Protein AF-A0AAD5FDQ6-F1 (afdb_monomer_lite)

Radius of gyration: 22.76 Å; chains: 1; bounding box: 67×29×55 Å

Structure (mmCIF, N/CA/C/O backbone):
data_AF-A0AAD5FDQ6-F1
#
_entry.id   AF-A0AAD5FDQ6-F1
#
loop_
_atom_site.group_PDB
_atom_site.id
_atom_site.type_symbol
_atom_site.label_atom_id
_atom_site.label_alt_id
_atom_site.label_comp_id
_atom_site.label_asym_id
_atom_site.label_entity_id
_atom_site.label_seq_id
_atom_site.pdbx_PDB_ins_code
_atom_site.Cartn_x
_atom_site.Cartn_y
_atom_site.Cartn_z
_atom_site.occupancy
_atom_site.B_iso_or_equiv
_atom_site.auth_seq_id
_atom_site.auth_comp_id
_atom_site.auth_asym_id
_atom_site.auth_atom_id
_atom_site.pdbx_PDB_model_num
ATOM 1 N N . MET A 1 1 ? 46.758 -17.400 -37.936 1.00 58.69 1 MET A N 1
ATOM 2 C CA . MET A 1 1 ? 46.888 -16.847 -36.563 1.00 58.69 1 MET A CA 1
ATOM 3 C C . MET A 1 1 ? 46.158 -15.515 -36.356 1.00 58.69 1 MET A C 1
ATOM 5 O O . MET A 1 1 ? 45.632 -15.311 -35.274 1.00 58.69 1 MET A O 1
ATOM 9 N N . LYS A 1 2 ? 46.050 -14.633 -37.366 1.00 60.72 2 LYS A N 1
ATOM 10 C CA . LYS A 1 2 ? 45.358 -13.332 -37.237 1.00 60.72 2 LYS A CA 1
ATOM 11 C C . LYS A 1 2 ? 43.834 -13.452 -37.061 1.00 60.72 2 LYS A C 1
ATOM 13 O O . LYS A 1 2 ? 43.278 -12.796 -36.192 1.00 60.72 2 LYS A O 1
ATOM 18 N N . SER A 1 3 ? 43.175 -14.347 -37.807 1.00 70.19 3 SER A N 1
ATOM 19 C CA . SER A 1 3 ? 41.715 -14.527 -37.703 1.00 70.19 3 SER A CA 1
ATOM 20 C C . SER A 1 3 ? 41.269 -15.082 -36.351 1.00 70.19 3 SER A C 1
ATOM 22 O O . SER A 1 3 ? 40.254 -14.645 -35.829 1.00 70.19 3 SER A O 1
ATOM 24 N N . ALA A 1 4 ? 42.041 -15.991 -35.746 1.00 77.75 4 ALA A N 1
ATOM 25 C CA . ALA A 1 4 ? 41.715 -16.562 -34.437 1.00 77.75 4 ALA A CA 1
ATOM 26 C C . ALA A 1 4 ? 41.667 -15.490 -33.334 1.00 77.75 4 ALA A C 1
ATOM 28 O O . ALA A 1 4 ? 40.737 -15.477 -32.535 1.00 77.75 4 ALA A O 1
ATOM 29 N N . ALA A 1 5 ? 42.611 -14.543 -33.343 1.00 79.19 5 ALA A N 1
ATOM 30 C CA . ALA A 1 5 ? 42.609 -13.421 -32.405 1.00 79.19 5 ALA A CA 1
ATOM 31 C C . ALA A 1 5 ? 41.371 -12.523 -32.578 1.00 79.19 5 ALA A C 1
ATOM 33 O O . ALA A 1 5 ? 40.780 -12.098 -31.590 1.00 79.19 5 ALA A O 1
ATOM 34 N N . VAL A 1 6 ? 40.931 -12.293 -33.821 1.00 85.00 6 VAL A N 1
ATOM 35 C CA . VAL A 1 6 ? 39.715 -11.514 -34.110 1.00 85.00 6 VAL A CA 1
ATOM 36 C C . VAL A 1 6 ? 38.468 -12.209 -33.557 1.00 85.00 6 VAL A C 1
ATOM 38 O O . VAL A 1 6 ? 37.647 -11.555 -32.919 1.00 85.00 6 VAL A O 1
ATOM 41 N N . PHE A 1 7 ? 38.344 -13.529 -33.730 1.00 83.06 7 PHE A N 1
ATOM 42 C CA . PHE A 1 7 ? 37.218 -14.292 -33.179 1.00 83.06 7 PHE A CA 1
ATOM 43 C C . PHE A 1 7 ? 37.181 -14.268 -31.648 1.00 83.06 7 PHE A C 1
ATOM 45 O O . PHE A 1 7 ? 36.106 -14.119 -31.072 1.00 83.06 7 PHE A O 1
ATOM 52 N N . VAL A 1 8 ? 38.339 -14.363 -30.989 1.00 87.44 8 VAL A N 1
ATOM 53 C CA . VAL A 1 8 ? 38.429 -14.296 -29.521 1.00 87.44 8 VAL A CA 1
ATOM 54 C C . VAL A 1 8 ? 38.010 -12.918 -29.007 1.00 87.44 8 VAL A C 1
ATOM 56 O O . VAL A 1 8 ? 37.219 -12.831 -28.071 1.00 87.44 8 VAL A O 1
ATOM 59 N N . VAL A 1 9 ? 38.469 -11.838 -29.644 1.00 86.50 9 VAL A N 1
ATOM 60 C CA . VAL A 1 9 ? 38.073 -10.469 -29.273 1.00 86.50 9 VAL A CA 1
ATOM 61 C C . VAL A 1 9 ? 36.572 -10.258 -29.479 1.00 86.50 9 VAL A C 1
ATOM 63 O O . VAL A 1 9 ? 35.904 -9.718 -28.597 1.00 86.50 9 VAL A O 1
ATOM 66 N N . LEU A 1 10 ? 36.021 -10.732 -30.599 1.00 84.75 10 LEU A N 1
ATOM 67 C CA . LEU A 1 10 ? 34.591 -10.631 -30.886 1.00 84.75 10 LEU A CA 1
ATOM 68 C C . LEU A 1 10 ? 33.751 -11.402 -29.855 1.00 84.75 10 LEU A C 1
ATOM 70 O O . LEU A 1 10 ? 32.767 -10.874 -29.343 1.00 84.75 10 LEU A O 1
ATOM 74 N N . ALA A 1 11 ? 34.166 -12.622 -29.501 1.00 84.50 11 ALA A N 1
ATOM 75 C CA . ALA A 1 11 ? 33.510 -13.427 -28.476 1.00 84.50 11 ALA A CA 1
ATOM 76 C C . ALA A 1 11 ? 33.528 -12.724 -27.109 1.00 84.50 11 ALA A C 1
ATOM 78 O O . ALA A 1 11 ? 32.484 -12.612 -26.469 1.00 84.50 11 ALA A O 1
ATOM 79 N N . CYS A 1 12 ? 34.673 -12.179 -26.688 1.00 81.19 12 CYS A N 1
ATOM 80 C CA . CYS A 1 12 ? 34.782 -11.421 -25.440 1.00 81.19 12 CYS A CA 1
ATOM 81 C C . CYS A 1 12 ? 33.849 -10.201 -25.416 1.00 81.19 12 CYS A C 1
ATOM 83 O O . CYS A 1 12 ? 33.163 -9.977 -24.419 1.00 81.19 12 CYS A O 1
ATOM 85 N N . LEU A 1 13 ? 33.765 -9.444 -26.515 1.00 80.44 13 LEU A N 1
ATOM 86 C CA . LEU A 1 13 ? 32.862 -8.293 -26.624 1.00 80.44 13 LEU A CA 1
ATOM 87 C C . LEU A 1 13 ? 31.384 -8.704 -26.521 1.00 80.44 13 LEU A C 1
ATOM 89 O O . LEU A 1 13 ? 30.609 -8.032 -25.841 1.00 80.44 13 LEU A O 1
ATOM 93 N N . LEU A 1 14 ? 30.997 -9.830 -27.130 1.00 78.69 14 LEU A N 1
ATOM 94 C CA . LEU A 1 14 ? 29.635 -10.366 -27.034 1.00 78.69 14 LEU A CA 1
ATOM 95 C C . LEU A 1 14 ? 29.299 -10.840 -25.611 1.00 78.69 14 LEU A C 1
ATOM 97 O O . LEU A 1 14 ? 28.216 -10.541 -25.110 1.00 78.69 14 LEU A O 1
ATOM 101 N N . PHE A 1 15 ? 30.226 -11.514 -24.922 1.00 70.94 15 PHE A N 1
ATOM 102 C CA . PHE A 1 15 ? 30.030 -11.922 -23.525 1.00 70.94 15 PHE A CA 1
ATOM 103 C C . PHE A 1 15 ? 29.887 -10.721 -22.578 1.00 70.94 15 PHE A C 1
ATOM 105 O O . PHE A 1 15 ? 29.038 -10.749 -21.685 1.00 70.94 15 PHE A O 1
ATOM 112 N N . VAL A 1 16 ? 30.664 -9.652 -22.787 1.00 68.06 16 VAL A N 1
ATOM 113 C CA . VAL A 1 16 ? 30.541 -8.399 -22.019 1.00 68.06 16 VAL A CA 1
ATOM 114 C C . VAL A 1 16 ? 29.206 -7.707 -22.309 1.00 68.06 16 VAL A C 1
ATOM 116 O O . VAL A 1 16 ? 28.556 -7.228 -21.382 1.00 68.06 16 VAL A O 1
ATOM 119 N N . TYR A 1 17 ? 28.745 -7.709 -23.563 1.00 65.06 17 TYR A N 1
ATOM 120 C CA . TYR A 1 17 ? 27.454 -7.129 -23.940 1.00 65.06 17 TYR A CA 1
ATOM 121 C C . TYR A 1 17 ? 26.271 -7.836 -23.259 1.00 65.06 17 TYR A C 1
ATOM 123 O O . TYR A 1 17 ? 25.368 -7.177 -22.748 1.00 65.06 17 TYR A O 1
ATOM 131 N N . VAL A 1 18 ? 26.290 -9.172 -23.188 1.00 63.41 18 VAL A N 1
ATOM 132 C CA . VAL A 1 18 ? 25.218 -9.960 -22.548 1.00 63.41 18 VAL A CA 1
ATOM 133 C C . VAL A 1 18 ? 25.193 -9.765 -21.029 1.00 63.41 18 VAL A C 1
ATOM 135 O O . VAL A 1 18 ? 24.114 -9.700 -20.442 1.00 63.41 18 VAL A O 1
ATOM 138 N N . GLN A 1 19 ? 26.355 -9.624 -20.384 1.00 60.28 19 GLN A N 1
ATOM 139 C CA . GLN A 1 19 ? 26.430 -9.350 -18.942 1.00 60.28 19 GLN A CA 1
ATOM 140 C C . GLN A 1 19 ? 26.153 -7.877 -18.587 1.00 60.28 19 GLN A C 1
ATOM 142 O O . GLN A 1 19 ? 25.737 -7.587 -17.467 1.00 60.28 19 GLN A O 1
ATOM 147 N N . GLY A 1 20 ? 26.352 -6.954 -19.535 1.00 54.44 20 GLY A N 1
ATOM 148 C CA . GLY A 1 20 ? 26.206 -5.506 -19.364 1.00 54.44 20 GLY A CA 1
ATOM 149 C C . GLY A 1 20 ? 24.824 -4.937 -19.686 1.00 54.44 20 GLY A C 1
ATOM 150 O O . GLY A 1 20 ? 24.597 -3.748 -19.460 1.00 54.44 20 GLY A O 1
ATOM 151 N N . GLN A 1 21 ? 23.876 -5.753 -20.161 1.00 56.06 21 GLN A N 1
ATOM 152 C CA . GLN A 1 21 ? 22.462 -5.377 -20.174 1.00 56.06 21 GLN A CA 1
ATOM 153 C C . GLN A 1 21 ? 21.968 -5.363 -18.726 1.00 56.06 21 GLN A C 1
ATOM 155 O O . GLN A 1 21 ? 21.319 -6.300 -18.254 1.00 56.06 21 GLN A O 1
ATOM 160 N N . ALA A 1 22 ? 22.318 -4.297 -17.997 1.00 55.97 22 ALA A N 1
ATOM 161 C CA . ALA A 1 22 ? 21.649 -3.912 -16.771 1.00 55.97 22 ALA A CA 1
ATOM 162 C C . ALA A 1 22 ? 20.166 -4.027 -17.080 1.00 55.97 22 ALA A C 1
ATOM 164 O O . ALA A 1 22 ? 19.675 -3.294 -17.939 1.00 55.97 22 ALA A O 1
ATOM 165 N N . ARG A 1 23 ? 19.494 -5.020 -16.476 1.00 56.88 23 ARG A N 1
ATOM 166 C CA . ARG A 1 23 ? 18.058 -5.212 -16.645 1.00 56.88 23 ARG A CA 1
ATOM 167 C C . ARG A 1 23 ? 17.461 -3.841 -16.437 1.00 56.88 23 ARG A C 1
ATOM 169 O O . ARG A 1 23 ? 17.489 -3.351 -15.3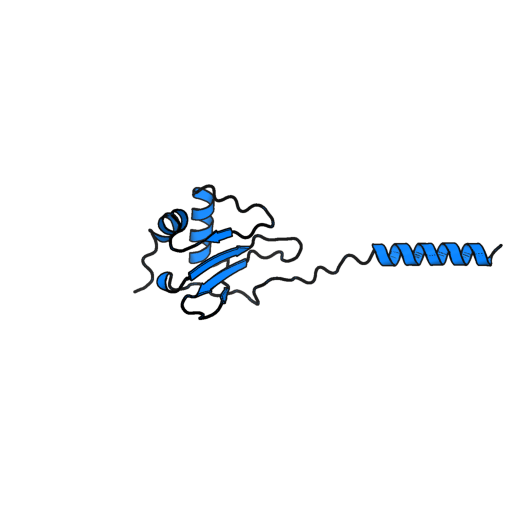09 1.00 56.88 23 ARG A O 1
ATOM 176 N N . THR A 1 24 ? 17.009 -3.211 -17.518 1.00 53.72 24 THR A N 1
ATOM 177 C CA . THR A 1 24 ? 16.276 -1.963 -17.438 1.00 53.72 24 THR A CA 1
ATOM 178 C C . THR A 1 24 ? 15.188 -2.281 -16.440 1.00 53.72 24 THR A C 1
ATOM 180 O O . THR A 1 24 ? 14.414 -3.224 -16.638 1.00 53.72 24 THR A O 1
ATOM 183 N N . SER A 1 25 ? 15.264 -1.657 -15.266 1.00 57.62 25 SER A N 1
ATOM 184 C CA . SER A 1 25 ? 14.349 -1.929 -14.175 1.00 57.62 25 SER A CA 1
ATOM 185 C C . SER A 1 25 ? 13.020 -1.363 -14.635 1.00 57.62 25 SER A C 1
ATOM 187 O O . SER A 1 25 ? 12.657 -0.227 -14.345 1.00 57.62 25 SER A O 1
ATOM 189 N N . VAL A 1 26 ? 12.311 -2.138 -15.459 1.00 61.38 26 VAL A N 1
ATOM 190 C CA . VAL A 1 26 ? 10.933 -1.860 -15.812 1.00 61.38 26 VAL A CA 1
ATOM 191 C C . VAL A 1 26 ? 10.258 -1.754 -14.464 1.00 61.38 26 VAL A C 1
ATOM 193 O O . VAL A 1 26 ? 10.231 -2.725 -13.707 1.00 61.38 26 VAL A O 1
ATOM 196 N N . ARG A 1 27 ? 9.833 -0.543 -14.112 1.00 69.12 27 ARG A N 1
ATOM 197 C CA . ARG A 1 27 ? 9.187 -0.286 -12.835 1.00 69.12 27 ARG A CA 1
ATOM 198 C C . ARG A 1 27 ? 7.900 -1.100 -12.846 1.00 69.12 27 ARG A C 1
ATOM 200 O O . ARG A 1 27 ? 6.959 -0.760 -13.555 1.00 69.12 27 ARG A O 1
ATOM 207 N N . ARG A 1 28 ? 7.874 -2.209 -12.110 1.00 82.94 28 ARG A N 1
ATOM 208 C CA . ARG A 1 28 ? 6.718 -3.111 -11.996 1.00 82.94 28 ARG A CA 1
ATOM 209 C C . ARG A 1 28 ? 5.928 -2.776 -10.738 1.00 82.94 28 ARG A C 1
ATOM 211 O O . ARG A 1 28 ? 5.636 -3.654 -9.932 1.00 82.94 28 ARG A O 1
ATOM 218 N N . CYS A 1 29 ? 5.645 -1.489 -10.558 1.00 88.31 29 CYS A N 1
ATOM 219 C CA . CYS A 1 29 ? 4.735 -1.034 -9.517 1.00 88.31 29 CYS A CA 1
ATOM 220 C C . CYS A 1 29 ? 3.330 -1.588 -9.798 1.00 88.31 29 CYS A C 1
ATOM 222 O O . CYS A 1 29 ? 2.900 -1.656 -10.951 1.00 88.31 29 CYS A O 1
ATOM 224 N N . LEU A 1 30 ? 2.634 -2.020 -8.750 1.00 90.50 30 LEU A N 1
ATOM 225 C CA . LEU A 1 30 ? 1.282 -2.575 -8.834 1.00 90.50 30 LEU A CA 1
ATOM 226 C C . LEU A 1 30 ? 0.217 -1.488 -9.033 1.00 90.50 30 LEU A C 1
ATOM 228 O O . LEU A 1 30 ? -0.869 -1.762 -9.543 1.00 90.50 30 LEU A O 1
ATOM 232 N N . CYS A 1 31 ? 0.511 -0.267 -8.603 1.00 91.38 31 CYS A N 1
ATOM 233 C CA . CYS A 1 31 ? -0.361 0.887 -8.668 1.00 91.38 31 CYS A CA 1
ATOM 234 C C . CYS A 1 31 ? -0.019 1.777 -9.861 1.00 91.38 31 CYS A C 1
ATOM 236 O O . CYS A 1 31 ? 1.136 2.121 -10.107 1.00 91.38 31 CYS A O 1
ATOM 238 N N . SER A 1 32 ? -1.056 2.221 -10.569 1.00 84.69 32 SER A N 1
ATOM 239 C CA . SER A 1 32 ? -0.944 3.252 -11.601 1.00 84.69 32 SER A CA 1
ATOM 240 C C . SER A 1 32 ? -1.417 4.598 -11.040 1.00 84.69 32 SER A C 1
ATOM 242 O O . SER A 1 32 ? -2.561 4.729 -10.602 1.00 84.69 32 SER A O 1
ATOM 244 N N . GLY A 1 33 ? -0.546 5.610 -11.054 1.00 83.25 33 GLY A N 1
ATOM 245 C CA . GLY A 1 33 ? -0.861 6.965 -10.583 1.00 83.25 33 GLY A CA 1
ATOM 246 C C . GLY A 1 33 ? -0.810 7.148 -9.058 1.00 83.25 33 GLY A C 1
ATOM 247 O O . GLY A 1 33 ? -0.258 6.324 -8.336 1.00 83.25 33 GLY A O 1
ATOM 248 N N . ARG A 1 34 ? -1.368 8.264 -8.557 1.00 82.69 34 ARG A N 1
ATOM 249 C CA . ARG A 1 34 ? -1.245 8.684 -7.141 1.00 82.69 34 ARG A CA 1
ATOM 250 C C . ARG A 1 34 ? -2.096 7.888 -6.143 1.00 82.69 34 ARG A C 1
ATOM 252 O O . ARG A 1 34 ? -1.858 8.004 -4.951 1.00 82.69 34 ARG A O 1
ATOM 259 N N . GLY A 1 35 ? -3.082 7.108 -6.588 1.00 89.88 35 GLY A N 1
ATOM 260 C CA . GLY A 1 35 ? -4.035 6.440 -5.691 1.00 89.88 35 GLY A CA 1
ATOM 261 C C . GLY A 1 35 ? 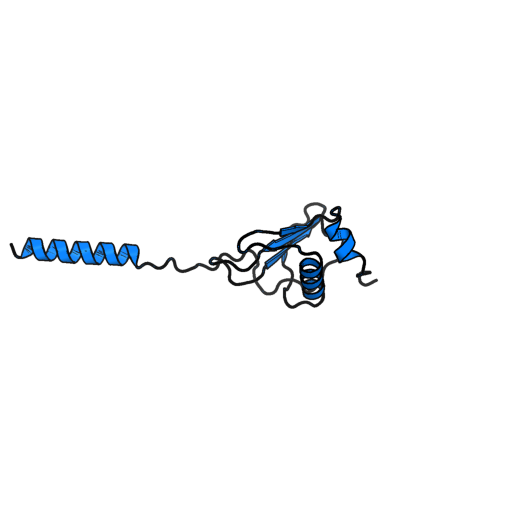-5.047 7.392 -5.029 1.00 89.88 35 GLY A C 1
ATOM 262 O O . GLY A 1 35 ? -5.049 8.600 -5.256 1.00 89.88 35 GLY A O 1
ATOM 263 N N . MET A 1 36 ? -5.955 6.831 -4.228 1.00 90.69 36 MET A N 1
ATOM 264 C CA . MET A 1 36 ? -7.018 7.564 -3.527 1.00 90.69 36 MET A CA 1
ATOM 265 C C . MET A 1 36 ? -6.539 8.079 -2.163 1.00 90.69 36 MET A C 1
ATOM 267 O O . MET A 1 36 ? -5.795 7.399 -1.464 1.00 90.69 36 MET A O 1
ATOM 271 N N . ASN A 1 37 ? -7.004 9.256 -1.740 1.00 88.69 37 ASN A N 1
ATOM 272 C CA . ASN A 1 37 ? -6.587 9.847 -0.460 1.00 88.69 37 ASN A CA 1
ATOM 273 C C . ASN A 1 37 ? -7.318 9.270 0.763 1.00 88.69 37 ASN A C 1
ATOM 275 O O . ASN A 1 37 ? -6.838 9.408 1.884 1.00 88.69 37 ASN A O 1
ATOM 279 N N . SER A 1 38 ? -8.490 8.667 0.571 1.00 85.25 38 SER A N 1
ATOM 280 C CA . SER A 1 38 ? -9.298 8.125 1.661 1.00 85.25 38 SER A CA 1
ATOM 281 C C . SER A 1 38 ? -10.202 6.996 1.177 1.00 85.25 38 SER A C 1
ATOM 283 O O . SER A 1 38 ? -10.496 6.859 -0.014 1.00 85.25 38 SER A O 1
ATOM 285 N N . ILE A 1 39 ? -10.641 6.167 2.121 1.00 87.00 39 ILE A N 1
ATOM 286 C CA . ILE A 1 39 ? -11.587 5.084 1.877 1.00 87.00 39 ILE A CA 1
ATOM 287 C C . ILE A 1 39 ? -12.388 4.787 3.146 1.00 87.00 39 ILE A C 1
ATOM 289 O O . ILE A 1 39 ? -11.881 4.891 4.261 1.00 87.00 39 ILE A O 1
ATOM 293 N N . ARG A 1 40 ? -13.654 4.383 2.991 1.00 86.75 40 ARG A N 1
ATOM 294 C CA . ARG A 1 40 ? -14.468 3.939 4.128 1.00 86.75 40 ARG A CA 1
ATOM 295 C C . ARG A 1 40 ? -13.926 2.622 4.678 1.00 86.75 40 ARG A C 1
ATOM 297 O O . ARG A 1 40 ? -14.011 1.590 4.013 1.00 86.75 40 ARG A O 1
ATOM 304 N N . ILE A 1 41 ? -13.456 2.660 5.922 1.00 84.12 41 ILE A N 1
ATOM 305 C CA . ILE A 1 41 ? -12.844 1.541 6.655 1.00 84.12 41 ILE A CA 1
ATOM 306 C C . ILE A 1 41 ? -13.727 0.284 6.620 1.00 84.12 41 ILE A C 1
ATOM 308 O O . ILE A 1 41 ? -13.242 -0.824 6.411 1.00 84.12 41 ILE A O 1
ATOM 312 N N . GLN A 1 42 ? -15.045 0.458 6.735 1.00 86.19 42 GLN A N 1
ATOM 313 C CA . GLN A 1 42 ? -16.031 -0.629 6.725 1.00 86.19 42 GLN A CA 1
ATOM 314 C C . GLN A 1 42 ? -16.024 -1.467 5.435 1.00 86.19 42 GLN A C 1
ATOM 316 O O . GLN A 1 42 ? -16.376 -2.650 5.470 1.00 86.19 42 GLN A O 1
ATOM 321 N N . ARG A 1 43 ? -15.612 -0.869 4.306 1.00 90.06 43 ARG A N 1
ATOM 322 C CA . ARG A 1 43 ? -15.547 -1.524 2.989 1.00 90.06 43 ARG A CA 1
ATOM 323 C C . ARG A 1 43 ? -14.260 -2.321 2.783 1.00 90.06 43 ARG A C 1
ATOM 325 O O . ARG A 1 43 ? -14.167 -3.063 1.808 1.00 90.06 43 ARG A O 1
ATOM 332 N N . ILE A 1 44 ? -13.279 -2.177 3.670 1.00 89.94 44 ILE A N 1
ATOM 333 C CA . ILE A 1 44 ? -11.974 -2.822 3.542 1.00 89.94 44 ILE A CA 1
ATOM 334 C C . ILE A 1 44 ? -12.084 -4.283 3.971 1.00 89.94 44 ILE A C 1
ATOM 336 O O . ILE A 1 44 ? -12.467 -4.571 5.102 1.00 89.94 44 ILE A O 1
ATOM 340 N N . ALA A 1 45 ? -11.742 -5.204 3.071 1.00 91.75 45 ALA A N 1
ATOM 341 C CA . ALA A 1 45 ? -11.582 -6.620 3.390 1.00 91.75 45 ALA A CA 1
ATOM 342 C C . ALA A 1 45 ? -10.186 -6.907 3.941 1.00 91.75 45 ALA A C 1
ATOM 344 O O . ALA A 1 45 ? -10.045 -7.662 4.890 1.00 91.75 45 ALA A O 1
ATOM 345 N N . ARG A 1 46 ? -9.153 -6.302 3.348 1.00 89.19 46 ARG A N 1
ATOM 346 C CA . ARG A 1 46 ? -7.778 -6.317 3.859 1.00 89.19 46 ARG A CA 1
ATOM 347 C C . ARG A 1 46 ? -6.968 -5.189 3.239 1.00 89.19 46 ARG A C 1
ATOM 349 O O . ARG A 1 46 ? -7.283 -4.728 2.141 1.00 89.19 46 ARG A O 1
ATOM 356 N N . MET A 1 47 ? -5.915 -4.780 3.927 1.00 87.69 47 MET A N 1
ATOM 357 C CA . MET A 1 47 ? -4.942 -3.811 3.431 1.00 87.69 47 MET A CA 1
ATOM 358 C C . MET A 1 47 ? -3.587 -4.489 3.240 1.00 87.69 47 MET A C 1
ATOM 360 O O . MET A 1 47 ? -3.182 -5.324 4.044 1.00 87.69 47 MET A O 1
ATOM 364 N N . GLU A 1 48 ? -2.904 -4.142 2.160 1.00 88.62 48 GLU A N 1
ATOM 365 C CA . GLU A 1 48 ? -1.631 -4.712 1.747 1.00 88.62 48 GLU A CA 1
ATOM 366 C C . GLU A 1 48 ? -0.630 -3.575 1.541 1.00 88.62 48 GLU A C 1
ATOM 368 O O . GLU A 1 48 ? -0.886 -2.662 0.761 1.00 88.62 48 GLU A O 1
ATOM 373 N N . ILE A 1 49 ? 0.493 -3.612 2.252 1.00 86.00 49 ILE A N 1
ATOM 374 C CA . ILE A 1 49 ? 1.526 -2.573 2.197 1.00 86.00 49 ILE A CA 1
ATOM 375 C C . ILE A 1 49 ? 2.777 -3.180 1.589 1.00 86.00 49 ILE A C 1
ATOM 377 O O . ILE A 1 49 ? 3.317 -4.154 2.118 1.00 86.00 49 ILE A O 1
ATOM 381 N N . TYR A 1 50 ? 3.229 -2.586 0.495 1.00 86.31 50 TYR A N 1
ATOM 382 C CA . TYR A 1 50 ? 4.419 -2.967 -0.242 1.00 86.31 50 TYR A CA 1
ATOM 383 C C . TYR A 1 50 ? 5.471 -1.881 -0.056 1.00 86.31 50 TYR A C 1
ATOM 385 O O . TYR A 1 50 ? 5.316 -0.758 -0.534 1.00 86.31 50 TYR A O 1
ATOM 393 N N . SER A 1 51 ? 6.533 -2.210 0.675 1.00 85.06 51 SER A N 1
ATOM 394 C CA . SER A 1 51 ? 7.691 -1.328 0.806 1.00 85.06 51 SER A CA 1
ATOM 395 C C . SER A 1 51 ? 8.405 -1.151 -0.539 1.00 85.06 51 SER A C 1
ATOM 397 O O . SER A 1 51 ? 8.364 -2.075 -1.355 1.00 85.06 51 SER A O 1
ATOM 399 N N . PRO A 1 52 ? 9.116 -0.027 -0.742 1.00 86.94 52 PRO A N 1
ATOM 400 C CA . PRO A 1 52 ? 9.993 0.151 -1.893 1.00 86.94 52 PRO A CA 1
ATOM 401 C C . PRO A 1 52 ? 10.943 -1.037 -2.097 1.00 86.94 52 PRO A C 1
ATOM 403 O O . PRO A 1 52 ? 11.510 -1.575 -1.142 1.00 86.94 52 PRO A O 1
ATOM 406 N N . THR A 1 53 ? 11.118 -1.447 -3.350 1.00 84.12 53 THR A N 1
ATOM 407 C CA . THR A 1 53 ? 11.993 -2.542 -3.790 1.00 84.12 53 THR A CA 1
ATOM 408 C C . THR A 1 53 ? 12.779 -2.135 -5.035 1.00 84.12 53 THR A C 1
ATOM 410 O O . THR A 1 53 ? 12.464 -1.142 -5.686 1.00 84.12 53 THR A O 1
ATOM 413 N N . ALA A 1 54 ? 13.748 -2.957 -5.449 1.00 83.81 54 ALA A N 1
ATOM 414 C CA . ALA A 1 54 ? 14.481 -2.749 -6.702 1.00 83.81 54 ALA A CA 1
ATOM 415 C C . ALA A 1 54 ? 13.580 -2.724 -7.958 1.00 83.81 54 ALA A C 1
ATOM 417 O O . ALA A 1 54 ? 13.984 -2.210 -8.995 1.00 83.81 54 ALA A O 1
ATOM 418 N N . SER A 1 55 ? 12.368 -3.293 -7.884 1.00 84.00 55 SER A N 1
ATOM 419 C CA . SER A 1 55 ? 11.403 -3.311 -8.996 1.00 84.00 55 SER A CA 1
ATOM 420 C C . SER A 1 55 ? 10.362 -2.188 -8.929 1.00 84.00 55 SER A C 1
ATOM 422 O O . SER A 1 55 ? 9.710 -1.915 -9.934 1.00 84.00 55 SER A O 1
ATOM 424 N N . CYS A 1 56 ? 10.188 -1.545 -7.774 1.00 85.94 56 CYS A N 1
ATOM 425 C CA . CYS A 1 56 ? 9.298 -0.403 -7.594 1.00 85.94 56 CYS A CA 1
ATOM 426 C C . CYS A 1 56 ? 9.815 0.461 -6.441 1.00 85.94 56 CYS A C 1
ATOM 428 O O . CYS A 1 56 ? 9.779 0.043 -5.288 1.00 85.94 56 CYS A O 1
ATOM 430 N N . GLU A 1 57 ? 10.286 1.666 -6.751 1.00 85.75 57 GLU A N 1
ATOM 431 C CA . GLU A 1 57 ? 10.821 2.615 -5.761 1.00 85.75 57 GLU A CA 1
ATOM 432 C C . GLU A 1 57 ? 9.735 3.267 -4.889 1.00 85.75 57 GLU A C 1
ATOM 434 O O . GLU A 1 57 ? 10.038 3.877 -3.865 1.00 85.75 57 GLU A O 1
ATOM 439 N N . ASN A 1 58 ? 8.466 3.124 -5.277 1.00 86.50 58 ASN A N 1
ATOM 440 C CA . ASN A 1 58 ? 7.342 3.716 -4.569 1.00 86.50 58 ASN A CA 1
ATOM 441 C C . ASN A 1 58 ? 6.872 2.816 -3.423 1.00 86.50 58 ASN A C 1
ATOM 443 O O . ASN A 1 58 ? 6.822 1.593 -3.544 1.00 86.50 58 ASN A O 1
ATOM 447 N N . LEU A 1 59 ? 6.454 3.442 -2.323 1.00 86.50 59 LEU A N 1
ATOM 448 C CA . LEU A 1 59 ? 5.645 2.779 -1.308 1.00 86.50 59 LEU A CA 1
ATOM 449 C C . LEU A 1 59 ? 4.228 2.594 -1.862 1.00 86.50 59 LEU A C 1
ATOM 451 O O . LEU A 1 59 ? 3.555 3.581 -2.161 1.00 86.50 59 LEU A O 1
ATOM 455 N N . GLU A 1 60 ? 3.756 1.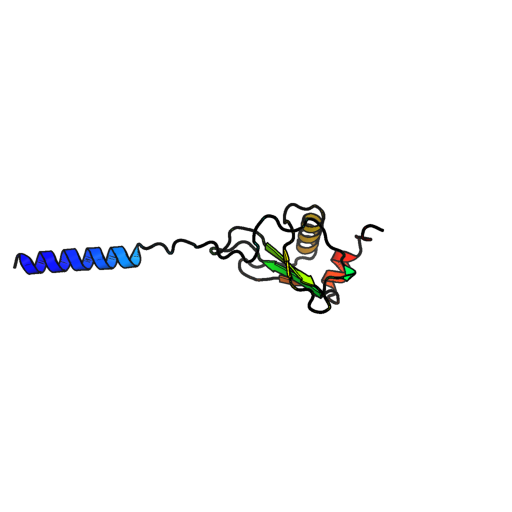352 -1.955 1.00 90.62 60 GLU A N 1
ATOM 456 C CA . GLU A 1 60 ? 2.416 1.060 -2.471 1.00 90.62 60 GLU A CA 1
ATOM 457 C C . GLU A 1 60 ? 1.512 0.515 -1.372 1.00 90.62 60 GLU A C 1
ATOM 459 O O . GLU A 1 60 ? 1.871 -0.403 -0.632 1.00 90.62 60 GLU A O 1
ATOM 464 N N . ILE A 1 61 ? 0.308 1.074 -1.269 1.00 90.62 61 ILE A N 1
ATOM 465 C CA . ILE A 1 61 ? -0.693 0.629 -0.301 1.00 90.62 61 ILE A CA 1
ATOM 466 C C . ILE A 1 61 ? -1.949 0.273 -1.063 1.00 90.62 61 ILE A C 1
ATOM 468 O O . ILE A 1 61 ? -2.592 1.124 -1.676 1.00 90.62 61 ILE A O 1
ATOM 472 N N . ILE A 1 62 ? -2.292 -1.006 -1.022 1.00 92.75 62 ILE A N 1
ATOM 473 C CA . ILE A 1 62 ? -3.384 -1.583 -1.786 1.00 92.75 62 ILE A CA 1
ATOM 474 C C . ILE A 1 62 ? -4.451 -2.056 -0.817 1.00 92.75 62 ILE A C 1
ATOM 476 O O . ILE A 1 62 ? -4.220 -2.871 0.073 1.00 92.75 62 ILE A O 1
ATOM 480 N N . VAL A 1 63 ? -5.656 -1.555 -1.013 1.00 93.12 63 VAL A N 1
ATOM 481 C CA . VAL A 1 63 ? -6.837 -1.956 -0.272 1.00 93.12 63 VAL A CA 1
ATOM 482 C C . VAL A 1 63 ? -7.635 -2.920 -1.127 1.00 93.12 63 VAL A C 1
ATOM 484 O O . VAL A 1 63 ? -8.014 -2.605 -2.255 1.00 93.12 63 VAL A O 1
ATOM 487 N N . VAL A 1 64 ? -7.911 -4.097 -0.579 1.00 93.62 64 VAL A N 1
ATOM 488 C CA . VAL A 1 64 ? -8.845 -5.054 -1.166 1.00 93.62 64 VAL A CA 1
ATOM 489 C C . VAL A 1 64 ? -10.211 -4.804 -0.551 1.00 93.62 64 VAL A C 1
ATOM 491 O O . VAL A 1 64 ? -10.348 -4.785 0.676 1.00 93.62 64 VAL A O 1
ATOM 494 N N . LEU A 1 65 ? -11.216 -4.589 -1.393 1.00 93.88 65 LEU A N 1
ATOM 495 C CA . LEU A 1 65 ? -12.575 -4.307 -0.952 1.00 93.88 65 LEU A CA 1
ATOM 496 C C . LEU A 1 65 ? -13.351 -5.595 -0.670 1.00 93.88 65 LEU A C 1
ATOM 498 O O . LEU A 1 65 ? -13.096 -6.644 -1.265 1.00 93.88 65 LEU A O 1
ATOM 502 N N . LYS A 1 66 ? -14.314 -5.502 0.248 1.00 93.25 66 LYS A N 1
ATOM 503 C CA . LYS A 1 66 ? -15.278 -6.576 0.518 1.00 93.25 66 LYS A CA 1
ATOM 504 C C . LYS A 1 66 ? -16.154 -6.850 -0.706 1.00 93.25 66 LYS A C 1
ATOM 506 O O . LYS A 1 66 ? -16.238 -6.035 -1.625 1.00 93.25 66 LYS A O 1
ATOM 511 N N . ASN A 1 67 ? -16.818 -8.003 -0.686 1.00 92.94 67 ASN A N 1
ATOM 512 C CA . ASN A 1 67 ? -17.812 -8.415 -1.683 1.00 92.94 67 ASN A CA 1
ATOM 513 C C . ASN A 1 67 ? -17.267 -8.454 -3.121 1.00 92.94 67 ASN A C 1
ATOM 515 O O . ASN A 1 67 ? -17.997 -8.200 -4.070 1.00 92.94 67 ASN A O 1
ATOM 519 N N . GLY A 1 68 ? -15.966 -8.711 -3.290 1.00 89.12 68 GLY A N 1
ATOM 520 C CA . GLY A 1 68 ? -15.357 -8.811 -4.617 1.00 89.12 68 GLY A CA 1
ATOM 521 C C . GLY A 1 68 ? -15.260 -7.489 -5.386 1.00 89.12 68 GLY A C 1
ATOM 522 O O . GLY A 1 6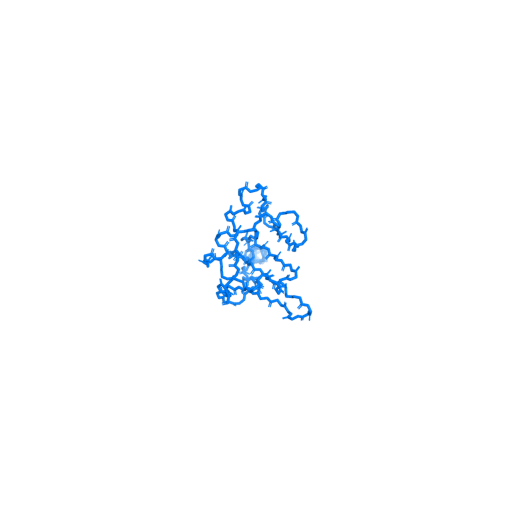8 ? -14.936 -7.518 -6.566 1.00 89.12 68 GLY A O 1
ATOM 523 N N . ALA A 1 69 ? -15.451 -6.328 -4.745 1.00 92.50 69 ALA A N 1
ATOM 524 C CA . ALA A 1 69 ? -15.422 -5.010 -5.401 1.00 92.50 69 ALA A CA 1
ATOM 525 C C . ALA A 1 69 ? -14.024 -4.558 -5.902 1.00 92.50 69 ALA A C 1
ATOM 527 O O . ALA A 1 69 ? -13.807 -3.389 -6.225 1.00 92.50 69 ALA A O 1
ATOM 528 N N . GLY A 1 70 ? -13.065 -5.481 -5.973 1.00 93.75 70 GLY A N 1
ATOM 529 C CA . GLY A 1 70 ? -11.736 -5.266 -6.525 1.00 93.75 70 GLY A CA 1
ATOM 530 C C . GLY A 1 70 ? -10.731 -4.662 -5.545 1.00 93.75 70 GLY A C 1
ATOM 531 O O . GLY A 1 70 ? -10.893 -4.690 -4.321 1.00 93.75 70 GLY A O 1
ATOM 532 N N . LYS A 1 71 ? -9.638 -4.149 -6.116 1.00 94.25 71 LYS A N 1
ATOM 533 C CA . LYS A 1 71 ? -8.519 -3.534 -5.395 1.00 94.25 71 LYS A CA 1
ATOM 534 C C . LYS A 1 71 ? -8.424 -2.050 -5.733 1.00 94.25 71 LYS A C 1
ATOM 536 O O . LYS A 1 71 ? -8.714 -1.651 -6.860 1.00 94.25 71 LYS A O 1
ATOM 541 N N . LYS A 1 72 ? -7.992 -1.239 -4.770 1.00 93.56 72 LYS A N 1
ATOM 542 C CA . LYS A 1 72 ? -7.720 0.192 -4.949 1.00 93.56 72 LYS A CA 1
ATOM 543 C C . LYS A 1 72 ? -6.396 0.560 -4.299 1.00 93.56 72 LYS A C 1
ATOM 545 O O . LYS A 1 72 ? -6.095 0.082 -3.211 1.00 93.56 72 LYS A O 1
ATOM 550 N N . CYS A 1 73 ? -5.630 1.421 -4.955 1.00 94.19 73 CYS A N 1
ATOM 551 C CA . CYS A 1 73 ? -4.410 1.984 -4.389 1.00 94.19 73 CYS A CA 1
ATOM 552 C C . CYS A 1 73 ? -4.732 3.233 -3.572 1.00 94.19 73 CYS A C 1
ATOM 554 O O . CYS A 1 73 ? -5.581 4.031 -3.976 1.00 94.19 73 CYS A O 1
A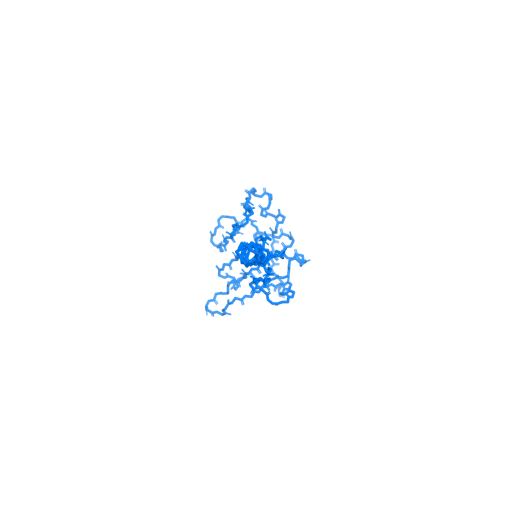TOM 556 N N . LEU A 1 74 ? -4.047 3.407 -2.447 1.00 92.38 74 LEU A N 1
ATOM 557 C CA . LEU A 1 74 ? -4.095 4.617 -1.637 1.00 92.38 74 LEU A CA 1
ATOM 558 C C . LEU A 1 74 ? -2.861 5.481 -1.879 1.00 92.38 74 LEU A C 1
ATOM 560 O O . LEU A 1 74 ? -1.778 4.969 -2.153 1.00 92.38 74 LEU A O 1
ATOM 564 N N . ASN A 1 75 ? -3.041 6.790 -1.739 1.00 91.19 75 ASN A N 1
ATOM 565 C CA . ASN A 1 75 ? -1.965 7.760 -1.837 1.00 91.19 75 ASN A CA 1
ATOM 566 C C . ASN A 1 75 ? -1.101 7.730 -0.564 1.00 91.19 75 ASN A C 1
ATOM 568 O O . ASN A 1 75 ? -1.624 8.073 0.507 1.00 91.19 75 ASN A O 1
ATOM 572 N N . PRO A 1 76 ? 0.201 7.388 -0.655 1.00 86.94 76 PRO A N 1
ATOM 573 C CA . PRO A 1 76 ? 1.103 7.374 0.495 1.00 86.94 76 PRO A CA 1
ATOM 574 C C . PRO A 1 76 ? 1.227 8.735 1.189 1.00 86.94 76 PRO A C 1
ATOM 576 O O . PRO A 1 76 ? 1.457 8.793 2.396 1.00 86.94 76 PRO A O 1
ATOM 579 N N . GLU A 1 77 ? 0.991 9.827 0.459 1.00 86.81 77 GLU A N 1
ATOM 580 C CA . GLU A 1 77 ? 1.088 11.184 0.993 1.00 86.81 77 GLU A CA 1
ATOM 581 C C . GLU A 1 77 ? -0.162 11.658 1.739 1.00 86.81 77 GLU A C 1
ATOM 583 O O . GLU A 1 77 ? -0.122 12.708 2.390 1.00 86.81 77 GLU A O 1
ATOM 588 N N . SER A 1 78 ? -1.257 10.897 1.677 1.00 87.56 78 SER A N 1
ATOM 589 C CA . SER A 1 78 ? -2.505 11.244 2.356 1.00 87.56 78 SER A CA 1
ATOM 590 C C . SER A 1 78 ? -2.377 11.153 3.878 1.00 87.56 78 SER A C 1
ATOM 592 O O . SER A 1 78 ? -1.707 10.270 4.417 1.00 87.56 78 SER A O 1
ATOM 594 N N . THR A 1 79 ? -3.070 12.044 4.592 1.00 82.44 79 THR A N 1
ATOM 595 C CA . THR A 1 79 ? -3.095 12.057 6.064 1.00 82.44 79 THR A CA 1
ATOM 596 C C . THR A 1 79 ? -3.569 10.720 6.634 1.00 82.44 79 THR A C 1
ATOM 598 O O . THR A 1 79 ? -2.964 10.212 7.575 1.00 82.44 79 THR A O 1
ATOM 601 N N . PHE A 1 80 ? -4.582 10.111 6.008 1.00 80.75 80 PHE A N 1
ATOM 602 C CA . PHE A 1 80 ? -5.100 8.786 6.359 1.00 80.75 80 PHE A CA 1
ATOM 603 C C . PHE A 1 80 ? -3.986 7.729 6.372 1.00 80.75 80 PHE A C 1
ATOM 605 O O . PHE A 1 80 ? -3.769 7.026 7.359 1.00 80.75 80 PHE A O 1
ATOM 612 N N . VAL A 1 81 ? -3.205 7.663 5.292 1.00 81.12 81 VAL A N 1
ATOM 613 C CA . VAL A 1 81 ? -2.100 6.712 5.180 1.00 81.12 81 VAL A CA 1
ATOM 614 C C . VAL A 1 81 ? -0.940 7.048 6.121 1.00 81.12 81 VAL A C 1
ATOM 616 O O . VAL A 1 81 ? -0.376 6.149 6.744 1.00 81.12 81 VAL A O 1
ATOM 619 N N . LYS A 1 82 ? -0.570 8.323 6.260 1.00 82.44 82 LYS A N 1
ATOM 620 C CA . LYS A 1 82 ? 0.517 8.740 7.160 1.00 82.44 82 LYS A CA 1
ATOM 621 C C . LYS A 1 82 ? 0.218 8.382 8.614 1.00 82.44 82 LYS A C 1
ATOM 623 O O . LYS A 1 82 ? 1.091 7.844 9.299 1.00 82.44 82 LYS A O 1
ATOM 628 N N . ASN A 1 83 ? -1.017 8.609 9.059 1.00 76.38 83 ASN A N 1
ATOM 629 C CA . ASN A 1 83 ? -1.493 8.192 10.378 1.00 76.38 83 ASN A CA 1
ATOM 630 C C . ASN A 1 83 ? -1.363 6.676 10.548 1.00 76.38 83 ASN A C 1
ATOM 632 O O . ASN A 1 83 ? -0.815 6.203 11.546 1.00 76.38 83 ASN A O 1
ATOM 636 N N . TYR A 1 84 ? -1.776 5.927 9.526 1.00 74.25 84 TYR A N 1
ATOM 637 C CA . TYR A 1 84 ? -1.673 4.477 9.500 1.00 74.25 84 TYR A CA 1
ATOM 638 C C . TYR A 1 84 ? -0.210 3.987 9.625 1.00 74.25 84 TYR A C 1
ATOM 640 O O . TYR A 1 84 ? 0.108 3.188 10.511 1.00 74.25 84 TYR A O 1
ATOM 648 N N . ILE A 1 85 ? 0.709 4.491 8.790 1.00 75.31 85 ILE A N 1
ATOM 649 C CA . ILE A 1 85 ? 2.135 4.102 8.800 1.00 75.31 85 ILE A CA 1
ATOM 650 C C . ILE A 1 85 ? 2.774 4.438 10.152 1.00 75.31 85 ILE A C 1
ATOM 652 O O . ILE A 1 85 ? 3.543 3.639 10.697 1.00 75.31 85 ILE A O 1
ATOM 656 N N . LYS A 1 86 ? 2.446 5.606 10.716 1.00 77.62 86 LYS A N 1
ATOM 657 C CA . LYS A 1 86 ? 2.933 6.036 12.030 1.00 77.62 86 LYS A CA 1
ATOM 658 C C . LYS A 1 86 ? 2.512 5.053 13.125 1.00 77.62 86 LYS A C 1
ATOM 660 O O . LYS A 1 86 ? 3.359 4.631 13.912 1.00 77.62 86 LYS A O 1
ATOM 665 N N . MET A 1 87 ? 1.249 4.628 13.140 1.00 68.75 87 MET A N 1
ATOM 666 C CA . MET A 1 87 ? 0.759 3.658 14.122 1.00 68.75 87 MET A CA 1
ATOM 667 C C . MET A 1 87 ? 1.331 2.250 13.921 1.00 68.75 87 MET A C 1
ATOM 669 O O . MET A 1 87 ? 1.621 1.561 14.902 1.00 68.75 87 MET A O 1
ATOM 673 N N . ALA A 1 88 ? 1.554 1.820 12.676 1.00 68.06 88 ALA A N 1
ATOM 674 C CA . ALA A 1 88 ? 2.219 0.549 12.391 1.00 68.06 88 ALA A CA 1
ATOM 675 C C . ALA A 1 88 ? 3.659 0.526 12.946 1.00 68.06 88 ALA A C 1
ATOM 677 O O . ALA A 1 88 ? 4.052 -0.436 13.610 1.00 68.06 88 ALA A O 1
ATOM 678 N N . ARG A 1 89 ? 4.420 1.618 12.771 1.00 69.31 89 ARG A N 1
ATOM 679 C CA . ARG A 1 89 ? 5.770 1.765 13.350 1.00 69.31 89 ARG A CA 1
ATOM 680 C C . ARG A 1 89 ? 5.759 1.733 14.881 1.00 69.31 89 ARG A C 1
ATOM 682 O O . ARG A 1 89 ? 6.592 1.055 15.475 1.00 69.31 89 ARG A O 1
ATOM 689 N N . GLN A 1 90 ? 4.810 2.421 15.518 1.00 67.62 90 GLN A N 1
ATOM 690 C CA . GLN A 1 90 ? 4.688 2.463 16.983 1.00 67.62 90 GLN A CA 1
ATOM 691 C C . GLN A 1 90 ? 4.398 1.087 17.597 1.00 67.62 90 GLN A C 1
ATOM 693 O O . GLN A 1 90 ? 4.917 0.768 18.662 1.00 67.62 90 GLN A O 1
ATOM 698 N N . ASN A 1 91 ? 3.644 0.236 16.899 1.00 62.44 91 ASN A N 1
ATOM 699 C CA . ASN A 1 91 ? 3.359 -1.134 17.333 1.00 62.44 91 ASN A CA 1
ATOM 700 C C . ASN A 1 91 ? 4.463 -2.145 16.948 1.00 62.44 91 ASN A C 1
ATOM 702 O O . ASN A 1 91 ? 4.217 -3.349 16.969 1.00 62.44 91 ASN A O 1
ATOM 706 N N . ARG A 1 92 ? 5.671 -1.672 16.587 1.00 59.66 92 ARG A N 1
ATOM 707 C CA . ARG A 1 92 ? 6.819 -2.487 16.132 1.00 59.66 92 ARG A CA 1
ATOM 708 C C . ARG A 1 92 ? 6.471 -3.457 14.998 1.00 59.66 92 ARG A C 1
ATOM 710 O O . ARG A 1 92 ? 7.020 -4.553 14.912 1.00 59.66 92 ARG A O 1
ATOM 717 N N . VAL A 1 93 ? 5.574 -3.056 14.101 1.00 60.56 93 VAL A N 1
ATOM 718 C CA . VAL A 1 93 ? 5.279 -3.828 12.894 1.00 60.56 93 VAL A CA 1
ATOM 719 C C . VAL A 1 93 ? 6.432 -3.599 11.923 1.00 60.56 93 VAL A C 1
ATOM 721 O O . VAL A 1 93 ? 6.458 -2.615 11.185 1.00 60.56 93 VAL A O 1
ATOM 724 N N . THR A 1 94 ? 7.441 -4.466 11.973 1.00 52.31 94 THR A N 1
ATOM 725 C CA . THR A 1 94 ? 8.604 -4.377 11.092 1.00 52.31 94 THR A CA 1
ATOM 726 C C . THR A 1 94 ? 8.209 -4.799 9.679 1.00 52.31 94 THR A C 1
ATOM 728 O O . THR A 1 94 ? 8.023 -5.976 9.364 1.00 52.31 94 THR A O 1
ATOM 731 N N . THR A 1 95 ? 8.075 -3.822 8.785 1.00 54.50 95 THR A N 1
ATOM 732 C CA . THR A 1 95 ? 8.089 -4.086 7.346 1.00 54.50 95 THR A CA 1
ATOM 733 C C . THR A 1 95 ? 9.533 -4.391 6.962 1.00 54.50 95 THR A C 1
ATOM 735 O O . THR A 1 95 ? 10.345 -3.480 6.810 1.00 54.50 95 THR A O 1
ATOM 738 N N . ASN A 1 96 ? 9.887 -5.673 6.875 1.00 54.88 96 ASN A N 1
ATOM 739 C CA . ASN A 1 96 ? 11.176 -6.062 6.307 1.00 54.88 96 ASN A CA 1
ATOM 740 C C . ASN A 1 96 ? 11.222 -5.593 4.846 1.00 54.88 96 ASN A C 1
ATOM 742 O O . ASN A 1 96 ? 10.238 -5.768 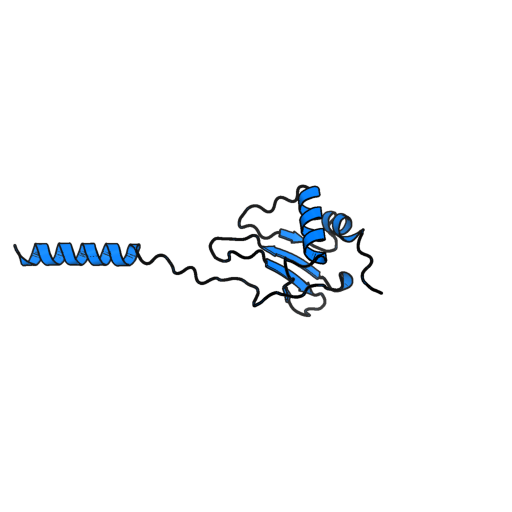4.124 1.00 54.88 96 ASN A O 1
ATOM 746 N N . ALA A 1 97 ? 12.339 -5.002 4.417 1.00 52.66 97 ALA A N 1
ATOM 747 C CA . ALA A 1 97 ? 12.524 -4.576 3.034 1.00 52.66 97 ALA A CA 1
ATOM 748 C C . ALA A 1 97 ? 12.231 -5.754 2.085 1.00 52.66 97 ALA A C 1
ATOM 750 O O . ALA A 1 97 ? 12.768 -6.847 2.254 1.00 52.66 97 ALA A O 1
ATOM 751 N N . GLY A 1 98 ? 11.307 -5.557 1.141 1.00 53.12 98 GLY A N 1
ATOM 752 C CA . GLY A 1 98 ? 10.858 -6.606 0.219 1.00 53.12 98 GLY A CA 1
ATOM 753 C C . GLY A 1 98 ? 9.746 -7.537 0.726 1.00 53.12 98 GLY A C 1
ATOM 754 O O . GLY A 1 98 ? 9.348 -8.431 -0.018 1.00 53.12 98 GLY A O 1
ATOM 755 N N . ARG A 1 99 ? 9.196 -7.349 1.938 1.00 62.69 99 ARG A N 1
ATOM 756 C CA . ARG A 1 99 ? 8.007 -8.089 2.405 1.00 62.69 99 ARG A CA 1
ATOM 757 C C . ARG A 1 99 ? 6.740 -7.237 2.359 1.00 62.69 99 ARG A C 1
ATOM 759 O O . ARG A 1 99 ? 6.701 -6.109 2.839 1.00 62.69 99 ARG A O 1
ATOM 766 N N . LYS A 1 100 ? 5.676 -7.847 1.840 1.00 72.94 100 LYS A N 1
ATOM 767 C CA . LYS A 1 100 ? 4.296 -7.364 1.922 1.00 72.94 100 LYS A CA 1
ATOM 768 C C . LYS A 1 100 ? 3.778 -7.513 3.354 1.00 72.94 100 LYS A C 1
ATOM 770 O O . LYS A 1 100 ? 3.818 -8.614 3.901 1.00 72.94 100 LYS A O 1
ATOM 775 N N . MET A 1 101 ? 3.237 -6.445 3.933 1.00 75.62 101 MET A N 1
ATOM 776 C CA . MET A 1 101 ? 2.461 -6.527 5.175 1.00 75.62 101 MET A CA 1
ATOM 777 C C . MET A 1 101 ? 0.973 -6.633 4.838 1.00 75.62 101 MET A C 1
ATOM 779 O O . MET A 1 101 ? 0.443 -5.786 4.123 1.00 75.62 101 MET A O 1
ATOM 783 N N . CYS A 1 102 ? 0.303 -7.663 5.354 1.00 78.31 102 CYS A N 1
ATOM 784 C CA . CYS A 1 102 ? -1.133 -7.872 5.181 1.00 78.31 102 CYS A CA 1
ATOM 785 C C . CYS A 1 102 ? -1.860 -7.572 6.490 1.00 78.31 102 CYS A C 1
ATOM 787 O O . CYS A 1 102 ? -1.523 -8.126 7.533 1.00 78.31 102 CYS A O 1
ATOM 789 N N . LEU A 1 103 ? -2.896 -6.746 6.429 1.00 77.81 103 LEU A N 1
ATOM 790 C CA . LEU A 1 103 ? -3.700 -6.373 7.584 1.00 77.81 103 LEU A CA 1
ATOM 791 C C . LEU A 1 103 ? -5.136 -6.788 7.349 1.00 77.81 103 LEU A C 1
ATOM 793 O O . LEU A 1 103 ? -5.779 -6.331 6.401 1.00 77.81 103 LEU A O 1
ATOM 797 N N . HIS A 1 104 ? -5.631 -7.637 8.241 1.00 82.12 104 HIS A N 1
ATOM 798 C CA . HIS A 1 104 ? -7.030 -8.030 8.258 1.00 82.12 104 HIS A CA 1
ATOM 799 C C . HIS A 1 104 ? -7.809 -7.161 9.253 1.00 82.12 104 HIS A C 1
ATOM 801 O O . HIS A 1 104 ? -7.284 -6.929 10.349 1.00 82.12 104 HIS A O 1
ATOM 807 N N . PRO A 1 105 ? -9.053 -6.756 8.941 1.00 80.75 105 PRO A N 1
ATOM 808 C CA . PRO A 1 105 ? -9.945 -6.059 9.863 1.00 80.75 105 PRO A CA 1
ATOM 809 C C . PRO A 1 105 ? -10.095 -6.712 11.243 1.00 80.75 105 PRO A C 1
ATOM 811 O O . PRO A 1 105 ? -10.270 -6.035 12.254 1.00 80.75 105 PRO A O 1
ATOM 814 N N . ASP A 1 106 ? -9.965 -8.033 11.303 1.00 79.38 106 ASP A N 1
ATOM 815 C CA . ASP A 1 106 ? -10.141 -8.793 12.544 1.00 79.38 106 ASP A CA 1
ATOM 816 C C . ASP A 1 106 ? -8.859 -8.916 13.370 1.00 79.38 106 ASP A C 1
ATOM 818 O O . ASP A 1 106 ? -8.901 -9.326 14.533 1.00 79.38 106 ASP A O 1
ATOM 822 N N . SER A 1 107 ? -7.714 -8.526 12.803 1.00 80.44 107 SER A N 1
ATOM 823 C CA . SER A 1 107 ? -6.436 -8.585 13.505 1.00 80.44 107 SER A CA 1
ATOM 824 C C . SER A 1 107 ? -6.419 -7.633 14.705 1.00 80.44 107 SER A C 1
ATOM 826 O O . SER A 1 107 ? -6.960 -6.524 14.670 1.00 80.44 107 SER A O 1
ATOM 828 N N . LYS A 1 108 ? -5.740 -8.043 15.784 1.00 78.44 108 LYS A N 1
ATOM 829 C CA . LYS A 1 108 ? -5.539 -7.192 16.969 1.00 78.44 108 LYS A CA 1
ATOM 830 C C . LYS A 1 108 ? -4.900 -5.855 16.582 1.00 78.44 108 LYS A C 1
ATOM 832 O O . LYS A 1 108 ? -5.329 -4.808 17.057 1.00 78.44 108 LYS A O 1
ATOM 837 N N . LEU A 1 109 ? -3.936 -5.901 15.664 1.00 74.62 109 LEU A N 1
ATOM 838 C CA . LEU A 1 109 ? -3.246 -4.735 15.128 1.00 74.62 109 LEU A CA 1
ATOM 839 C C . LEU A 1 109 ? -4.197 -3.775 14.400 1.00 74.62 109 LEU A C 1
ATOM 841 O O . LEU A 1 109 ? -4.152 -2.576 14.652 1.00 74.62 109 LEU A O 1
ATOM 845 N N . TRP A 1 110 ? -5.103 -4.284 13.563 1.00 78.31 110 TRP A N 1
ATOM 846 C CA . TRP A 1 110 ? -6.118 -3.451 12.916 1.00 78.31 110 TRP A CA 1
ATOM 847 C C . TRP A 1 110 ? -6.999 -2.735 13.930 1.00 78.31 110 TRP A C 1
ATOM 849 O O . TRP A 1 110 ? -7.207 -1.532 13.826 1.00 78.31 110 TRP A O 1
ATOM 859 N N . LYS A 1 111 ? -7.474 -3.449 14.953 1.00 76.88 111 LYS A N 1
ATOM 860 C CA . LYS A 1 111 ? -8.306 -2.848 16.003 1.00 76.88 111 LYS A CA 1
ATOM 861 C C . LYS A 1 111 ? -7.559 -1.763 16.776 1.00 76.88 111 LYS A C 1
ATOM 863 O O . LYS A 1 111 ? -8.189 -0.807 17.198 1.00 76.88 111 LYS A O 1
ATOM 868 N N . VAL A 1 112 ? -6.246 -1.894 16.970 1.00 73.81 112 VAL A N 1
ATOM 869 C CA . VAL A 1 112 ? -5.425 -0.851 17.607 1.00 73.81 112 VAL A CA 1
ATOM 870 C C . VAL A 1 112 ? -5.288 0.368 16.695 1.00 73.81 112 VAL A C 1
ATOM 872 O O . VAL A 1 112 ? -5.502 1.484 17.153 1.00 73.81 112 VAL A O 1
ATOM 875 N N . ILE A 1 113 ? -4.989 0.159 15.411 1.00 68.00 113 ILE A N 1
ATOM 876 C CA . ILE A 1 113 ? -4.737 1.253 14.463 1.00 68.00 113 ILE A CA 1
ATOM 877 C C . ILE A 1 113 ? -6.029 2.005 14.107 1.00 68.00 113 ILE A C 1
ATOM 879 O O . ILE A 1 113 ? -6.044 3.229 14.045 1.00 68.00 113 ILE A O 1
ATOM 883 N N . MET A 1 114 ? -7.139 1.288 13.925 1.00 69.25 114 MET A N 1
ATOM 884 C CA . MET A 1 114 ? -8.402 1.862 13.444 1.00 69.25 114 MET A CA 1
ATOM 885 C C . MET A 1 114 ? -9.322 2.366 14.566 1.00 69.25 114 MET A C 1
ATOM 887 O O . MET A 1 114 ? -10.403 2.876 14.285 1.00 69.25 114 MET A O 1
ATOM 891 N N . LYS A 1 115 ? -8.921 2.251 15.842 1.00 61.72 115 LYS A N 1
ATOM 892 C CA . LYS A 1 115 ? -9.735 2.667 17.004 1.00 61.72 115 LYS A CA 1
ATOM 893 C C . LYS A 1 115 ? -9.902 4.188 17.151 1.00 61.72 115 LYS A C 1
ATOM 895 O O . LYS A 1 115 ? -10.747 4.611 17.932 1.00 61.72 115 LYS A O 1
ATOM 900 N N . GLY A 1 116 ? -9.124 4.995 16.423 1.00 54.75 116 GLY A N 1
ATOM 901 C CA . GLY A 1 116 ? -9.144 6.463 16.508 1.00 54.75 116 GLY A CA 1
ATOM 902 C C . GLY A 1 116 ? -9.870 7.191 15.370 1.00 54.75 116 GLY A C 1
ATOM 903 O O . GLY A 1 116 ? -10.188 8.365 15.521 1.00 54.75 116 GLY A O 1
ATOM 904 N N . GLU A 1 117 ? -10.170 6.527 14.251 1.00 53.47 117 GLU A N 1
ATOM 905 C CA . GLU A 1 117 ? -10.794 7.165 13.086 1.00 53.47 117 GLU A CA 1
ATOM 906 C C . GLU A 1 117 ? -12.273 6.772 12.993 1.00 53.47 117 GLU A C 1
ATOM 908 O O . GLU A 1 117 ? -12.667 5.837 12.292 1.00 53.47 117 GLU A O 1
ATOM 913 N N . ARG A 1 118 ? -13.127 7.514 13.710 1.00 48.66 118 ARG A N 1
ATOM 914 C CA . ARG A 1 118 ? -14.534 7.639 13.308 1.00 48.66 118 ARG A CA 1
ATOM 915 C C . ARG A 1 118 ? -14.513 8.264 11.910 1.00 48.66 118 ARG A C 1
ATOM 917 O O . ARG A 1 118 ? -14.153 9.427 11.766 1.00 48.66 118 ARG A O 1
ATOM 924 N N . GLY A 1 119 ? -14.791 7.460 10.884 1.00 42.00 119 GLY A N 1
ATOM 925 C CA . GLY A 1 119 ? -14.865 7.934 9.502 1.00 42.00 119 GLY A CA 1
ATOM 926 C C . GLY A 1 119 ? -15.864 9.091 9.353 1.00 42.00 119 GLY A C 1
ATOM 927 O O . GLY A 1 119 ? -16.734 9.242 10.212 1.00 42.00 119 GLY A O 1
ATOM 928 N N . PRO A 1 120 ? -15.746 9.902 8.286 1.00 37.41 120 PRO A N 1
ATOM 929 C CA . PRO A 1 120 ? -16.661 11.011 8.060 1.00 37.41 120 PRO A CA 1
ATOM 930 C C . PRO A 1 120 ? -18.093 10.476 7.966 1.00 37.41 120 PRO A C 1
ATOM 932 O O . PRO A 1 120 ? -18.352 9.516 7.228 1.00 37.41 120 PRO A O 1
ATOM 935 N N . ILE A 1 121 ? -18.949 11.082 8.789 1.00 34.91 121 ILE A N 1
ATOM 936 C CA . ILE A 1 121 ? -20.410 10.970 8.785 1.00 34.91 121 ILE A CA 1
ATOM 937 C C . ILE A 1 121 ? -20.913 11.341 7.387 1.00 34.91 121 ILE A C 1
ATOM 939 O O . ILE A 1 121 ? -20.368 12.317 6.820 1.00 34.91 121 ILE A O 1
#

Sequence (121 aa):
MKSAAVFVVLACLLFVYVQGQARTSVRRCLCSGRGMNSIRIQRIARMEIYSPTASCENLEIIVVLKNGAGKKCLNPESTFVKNYIKMARQNRVTTNAGRKMCLHPDSKLWKVIMKGERGPI

Foldseek 3Di:
DVVVVVVVVVVVVVVCVVVPPPPPLQQPDPDDPQWAQDDDPVQFQKKKWADADSNHNDTWIKTQGPPRPGITTHGCPHPLNVLQVVLCVVVVVDPDHGDMDMGGCPDPSVCSSCVPDPDDD

Organism: Silurus asotus (NCBI:txid30991)

Secondary structure (DSSP, 8-state):
-HHHHHHHHHHHHHHHHHHH---------S--SS-BS---GGGEEEEEEE--BTTB-S-EEEEEEGGG--EEEEPTTSHHHHHHHHHHHHTT----TTPEEEE-TTSHHHHHHGGG-----

InterPro domains:
  IPR001811 Chemokine interleukin-8-like domain [PF00048] (28-86)
  IPR001811 Chemokine interleukin-8-like domain [SM00199] (26-88)
  IPR018048 CXC chemokine, conserved site [PS00471] (29-75)
  IPR033899 CXC Chemokine domain [cd00273] (26-89)
  IPR036048 Chemokine interleukin-8-like superfamily [SSF54117] (10-91)
  IPR039809 Chemokine beta/gamma/delta [PTHR12015] (3-89)

pLDDT: mean 76.95, std 13.92, range [34.91, 94.25]